Protein AF-A0AAN7AJH7-F1 (afdb_monomer)

InterPro domains:
  IPR007889 DNA binding HTH domain, Psq-type [PF05225] (64-86)

Foldseek 3Di:
DPPDDPLPLWDWDWDDDPFWIWIDTLAKIWIAGPPVPPDPPRIDIDGDDQDDDPSSCPVVQQVVLVVQLVVCVVVVNDDNQRSCCPRNVDGPVVVVLVVVVVVQVVCCVVVVHDRDSVVSVVVVV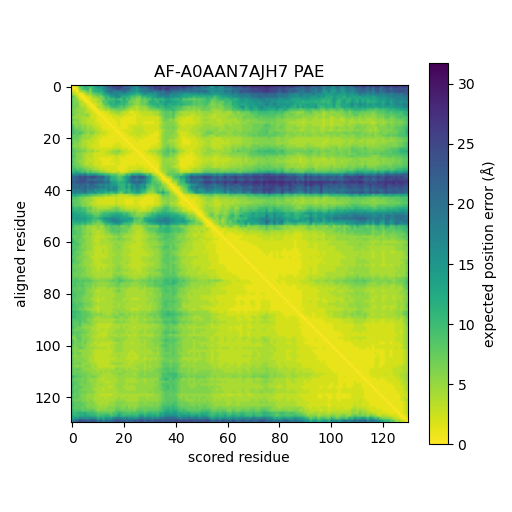VVVVD

Solvent-accessible surface area (backbone atoms only — not comparable to full-atom values): 7650 Å² total; per-residue (Å²): 135,70,92,87,50,96,63,54,96,45,59,63,55,73,50,78,60,97,59,38,37,39,39,38,53,77,60,43,38,39,42,35,48,69,63,77,88,78,47,96,71,38,63,47,79,44,68,70,83,81,44,73,70,54,84,66,17,50,55,56,53,51,52,52,23,45,51,53,20,51,49,36,36,76,73,68,76,35,54,68,69,56,19,33,42,69,46,62,64,49,47,73,66,55,57,50,49,64,57,50,49,56,54,53,51,46,50,23,63,76,70,69,47,91,68,59,64,70,64,54,49,52,54,50,53,57,65,73,76,109

Mean predicted aligned error: 6.59 Å

Secondary structure (DSSP, 8-state):
--SSSTTTT---EEEE-SSEEEEE-SS-EEEEES-TTT-TT-EEEE------SGGGGHHHHHHHHHHHHHHHHHTTSS-HHHHIIIIISS-HHHHHHHHHHHHHHHHHHHHTSPPPHHHHHHHHHHHH--

pLDDT: mean 88.83, std 11.87, range [46.41, 98.62]

Organism: NCBI:txid1536484

Structure (mmCIF, N/CA/C/O backbone):
data_AF-A0AAN7AJH7-F1
#
_entry.id   AF-A0AAN7AJH7-F1
#
loop_
_atom_site.group_PDB
_atom_site.id
_atom_site.type_symbol
_atom_site.label_atom_id
_atom_site.label_alt_id
_atom_site.label_comp_id
_atom_site.label_asym_id
_atom_site.label_entity_id
_atom_site.label_seq_id
_atom_site.pdbx_PDB_ins_code
_atom_site.Cartn_x
_atom_site.Cartn_y
_atom_site.Cartn_z
_atom_site.occupancy
_atom_site.B_iso_or_equiv
_atom_site.auth_seq_id
_atom_site.auth_comp_id
_atom_site.auth_asym_id
_atom_site.auth_atom_id
_atom_site.pdbx_PDB_model_num
ATOM 1 N N . MET A 1 1 ? 6.730 -12.287 5.347 1.00 46.41 1 MET A N 1
ATOM 2 C CA . MET A 1 1 ? 8.114 -12.787 5.171 1.00 46.41 1 MET A CA 1
ATOM 3 C C . MET A 1 1 ? 8.049 -14.149 4.499 1.00 46.41 1 MET A C 1
ATOM 5 O O . MET A 1 1 ? 7.240 -14.958 4.926 1.00 46.41 1 MET A O 1
ATOM 9 N N . ALA A 1 2 ? 8.858 -14.404 3.470 1.00 50.41 2 ALA A N 1
ATOM 10 C CA . ALA A 1 2 ? 9.072 -15.759 2.958 1.00 50.41 2 ALA A CA 1
ATOM 11 C C . ALA A 1 2 ? 10.377 -16.281 3.573 1.00 50.41 2 ALA A C 1
ATOM 13 O O . ALA A 1 2 ? 11.441 -15.725 3.306 1.00 50.41 2 ALA A O 1
ATOM 14 N N . ALA A 1 3 ? 10.280 -17.286 4.445 1.00 55.31 3 ALA A N 1
ATOM 15 C CA . ALA A 1 3 ? 11.385 -17.715 5.305 1.00 55.31 3 ALA A CA 1
ATOM 16 C C . ALA A 1 3 ? 12.508 -18.473 4.566 1.00 55.31 3 ALA A C 1
ATOM 18 O O . ALA A 1 3 ? 13.622 -18.535 5.067 1.00 55.31 3 ALA A O 1
ATOM 19 N N . PHE A 1 4 ? 12.252 -19.000 3.361 1.00 71.75 4 PHE A N 1
ATOM 20 C CA . PHE A 1 4 ? 13.191 -19.879 2.649 1.00 71.75 4 PHE A CA 1
ATOM 21 C C . PHE A 1 4 ? 13.460 -19.404 1.216 1.00 71.75 4 PHE A C 1
ATOM 23 O O . PHE A 1 4 ? 13.141 -20.085 0.246 1.00 71.75 4 PHE A O 1
ATOM 30 N N . THR A 1 5 ? 14.013 -18.199 1.060 1.00 75.12 5 THR A N 1
ATOM 31 C CA . THR A 1 5 ? 14.480 -17.707 -0.251 1.00 75.12 5 THR A CA 1
ATOM 32 C C . THR A 1 5 ? 15.847 -17.042 -0.118 1.00 75.12 5 THR A C 1
ATOM 34 O O . THR A 1 5 ? 16.158 -16.496 0.935 1.00 75.12 5 THR A O 1
ATOM 37 N N . GLU A 1 6 ? 16.667 -17.040 -1.167 1.00 75.00 6 GLU A N 1
ATOM 38 C CA . GLU A 1 6 ? 17.940 -16.290 -1.173 1.00 75.00 6 GLU A CA 1
ATOM 39 C C . GLU A 1 6 ? 17.725 -14.774 -1.036 1.00 75.00 6 GLU A C 1
ATOM 41 O O . GLU A 1 6 ? 18.562 -14.046 -0.515 1.00 75.00 6 GLU A O 1
ATOM 46 N N . ALA A 1 7 ? 16.555 -14.291 -1.453 1.00 73.38 7 ALA A N 1
ATOM 47 C CA . ALA A 1 7 ? 16.132 -12.903 -1.314 1.00 73.38 7 ALA A CA 1
ATOM 48 C C . ALA A 1 7 ? 15.496 -12.607 0.059 1.00 73.38 7 ALA A C 1
ATOM 50 O O . ALA A 1 7 ? 14.607 -11.758 0.167 1.00 73.38 7 ALA A O 1
ATOM 51 N N . GLN A 1 8 ? 15.923 -13.310 1.110 1.00 71.62 8 GLN A N 1
ATOM 52 C CA . GLN A 1 8 ? 15.522 -13.018 2.483 1.00 71.62 8 GLN A CA 1
ATOM 53 C C . GLN A 1 8 ? 15.760 -11.538 2.810 1.00 71.62 8 GLN A C 1
ATOM 55 O O . GLN A 1 8 ? 16.768 -10.951 2.423 1.00 71.62 8 GLN A O 1
ATOM 60 N N . PHE A 1 9 ? 14.788 -10.927 3.489 1.00 72.50 9 PHE A N 1
ATOM 61 C CA . PHE A 1 9 ? 14.791 -9.506 3.864 1.00 72.50 9 PHE A CA 1
ATOM 62 C C . PHE A 1 9 ? 14.812 -8.499 2.698 1.00 72.50 9 PHE A C 1
ATOM 64 O O . PHE A 1 9 ? 14.878 -7.295 2.941 1.00 72.50 9 PHE A O 1
ATOM 71 N N . LYS A 1 10 ? 14.664 -8.948 1.442 1.00 79.06 10 LYS A N 1
ATOM 72 C CA . LYS A 1 10 ? 14.434 -8.062 0.294 1.00 79.06 10 LYS A CA 1
ATOM 73 C C . LYS A 1 10 ? 12.937 -7.936 0.026 1.00 79.06 10 LYS A C 1
ATOM 75 O O . LYS A 1 10 ? 12.284 -8.881 -0.422 1.00 79.06 10 LYS A O 1
ATOM 80 N N . ARG A 1 11 ? 12.380 -6.748 0.270 1.00 84.38 11 ARG A N 1
ATOM 81 C CA . ARG A 1 11 ? 11.070 -6.370 -0.276 1.00 84.38 11 ARG A CA 1
ATOM 82 C C . ARG A 1 11 ? 11.207 -6.265 -1.787 1.00 84.38 11 ARG A C 1
ATOM 84 O O . ARG A 1 11 ? 12.015 -5.488 -2.289 1.00 84.38 11 ARG A O 1
ATOM 91 N N . ARG A 1 12 ? 10.417 -7.059 -2.492 1.00 89.94 12 ARG A N 1
ATOM 92 C CA . ARG A 1 12 ? 10.420 -7.116 -3.946 1.00 89.94 12 ARG A CA 1
ATOM 93 C C . ARG A 1 12 ? 9.013 -7.296 -4.464 1.00 89.94 12 ARG A C 1
ATOM 95 O O . ARG A 1 12 ? 8.172 -7.867 -3.770 1.00 89.94 12 ARG A O 1
ATOM 102 N N . GLY A 1 13 ? 8.780 -6.842 -5.679 1.00 92.44 13 GLY A N 1
ATOM 103 C CA . GLY A 1 13 ? 7.480 -6.969 -6.303 1.00 92.44 13 GLY A CA 1
ATOM 104 C C . GLY A 1 13 ? 7.502 -6.528 -7.749 1.00 92.44 13 GLY A C 1
ATOM 105 O O . GLY A 1 13 ? 8.495 -5.999 -8.254 1.00 92.44 13 GLY A O 1
ATOM 106 N N . LYS A 1 14 ? 6.377 -6.791 -8.402 1.00 95.44 14 LYS A N 1
ATOM 107 C CA . LYS A 1 14 ? 6.140 -6.452 -9.791 1.00 95.44 14 LYS A CA 1
ATOM 108 C C . LYS A 1 14 ? 4.718 -5.950 -9.945 1.00 95.44 14 LYS A C 1
ATOM 110 O O . LYS A 1 14 ? 3.785 -6.601 -9.483 1.00 95.44 14 LYS A O 1
ATOM 115 N N . ILE A 1 15 ? 4.568 -4.817 -10.609 1.00 95.94 15 ILE A N 1
ATOM 116 C CA . ILE A 1 15 ? 3.283 -4.231 -10.965 1.00 95.94 15 ILE A CA 1
ATOM 117 C C . ILE A 1 15 ? 3.243 -4.184 -12.487 1.00 95.94 15 ILE A C 1
ATOM 119 O O . ILE A 1 15 ? 3.988 -3.430 -13.110 1.00 95.94 15 ILE A O 1
ATOM 123 N N . SER A 1 16 ? 2.402 -5.021 -13.087 1.00 94.19 16 SER A N 1
ATOM 124 C CA . SER A 1 16 ? 2.222 -5.078 -14.537 1.00 94.19 16 SER A CA 1
ATOM 125 C C . SER A 1 16 ? 0.964 -4.295 -14.912 1.00 94.19 16 SER A C 1
ATOM 127 O O . SER A 1 16 ? -0.147 -4.700 -14.579 1.00 94.19 16 SER A O 1
ATOM 129 N N . GLY A 1 17 ? 1.143 -3.154 -15.574 1.00 92.00 17 GLY A N 1
ATOM 130 C CA . GLY A 1 17 ? 0.063 -2.375 -16.174 1.00 92.00 17 GLY A CA 1
ATOM 131 C C . GLY A 1 17 ? -0.125 -2.712 -17.653 1.00 92.00 17 GLY A C 1
ATOM 132 O O . GLY A 1 17 ? 0.491 -3.629 -18.183 1.00 92.00 17 GLY A O 1
ATOM 133 N N . THR A 1 18 ? -0.953 -1.938 -18.355 1.00 92.00 18 THR A N 1
ATOM 134 C CA . THR A 1 18 ? -1.172 -2.099 -19.808 1.00 92.00 18 THR A CA 1
ATOM 135 C C . THR A 1 18 ? -0.110 -1.409 -20.666 1.00 92.00 18 THR A C 1
ATOM 137 O O . THR A 1 18 ? 0.018 -1.710 -21.849 1.00 92.00 18 THR A O 1
ATOM 140 N N . ARG A 1 19 ? 0.644 -0.466 -20.087 1.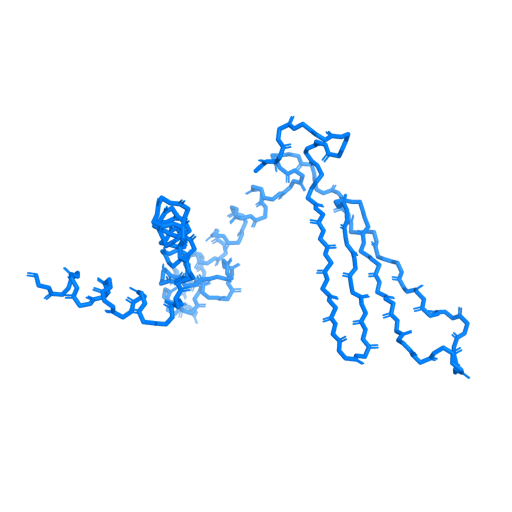00 89.19 19 ARG A N 1
ATOM 141 C CA . ARG A 1 19 ? 1.666 0.341 -20.782 1.00 89.19 19 ARG A CA 1
ATOM 142 C C . ARG A 1 19 ? 3.067 0.184 -20.207 1.00 89.19 19 ARG A C 1
ATOM 144 O O . ARG A 1 19 ? 4.040 0.437 -20.913 1.00 89.19 19 ARG A O 1
ATOM 151 N N . VAL A 1 20 ? 3.150 -0.192 -18.935 1.00 90.75 20 VAL A N 1
ATOM 152 C CA . VAL A 1 20 ? 4.408 -0.290 -18.201 1.00 90.75 20 VAL A CA 1
ATOM 153 C C . VAL A 1 20 ? 4.425 -1.514 -17.302 1.00 90.75 20 VAL A C 1
ATOM 155 O O . VAL A 1 20 ? 3.382 -1.977 -16.838 1.00 90.75 20 VAL A O 1
ATOM 158 N N . GLU A 1 21 ? 5.627 -1.976 -16.994 1.00 93.62 21 GLU A N 1
ATOM 159 C CA . GLU A 1 21 ? 5.905 -2.872 -15.884 1.00 93.62 21 GLU A CA 1
ATOM 160 C C . GLU A 1 21 ? 6.851 -2.184 -14.900 1.00 93.62 21 GLU A C 1
ATOM 162 O O . GLU A 1 21 ? 7.882 -1.641 -15.294 1.00 93.62 21 GLU A O 1
ATOM 167 N N . ILE A 1 22 ? 6.507 -2.211 -13.615 1.00 95.56 22 ILE A N 1
ATOM 168 C CA . ILE A 1 22 ? 7.350 -1.698 -12.536 1.00 95.56 22 ILE A CA 1
ATOM 169 C C . ILE A 1 22 ? 7.854 -2.887 -11.730 1.00 95.56 22 ILE A C 1
ATOM 171 O O . ILE A 1 22 ? 7.054 -3.690 -11.255 1.00 95.56 22 ILE A O 1
ATOM 175 N N . GLN A 1 23 ? 9.165 -2.990 -11.549 1.00 95.56 23 GLN A N 1
ATOM 176 C CA . GLN A 1 23 ? 9.805 -3.980 -10.684 1.00 95.56 23 GLN A CA 1
ATOM 177 C C . GLN A 1 23 ? 10.617 -3.268 -9.604 1.00 95.56 23 GLN A C 1
ATOM 179 O O . GLN A 1 23 ? 11.200 -2.219 -9.861 1.00 95.56 23 GLN A O 1
ATOM 184 N N . TYR A 1 24 ? 10.675 -3.830 -8.401 1.00 93.50 24 TYR A N 1
ATOM 185 C CA . TYR A 1 24 ? 11.519 -3.310 -7.323 1.00 93.50 24 TYR A CA 1
ATOM 186 C C . TYR A 1 24 ? 12.105 -4.444 -6.485 1.00 93.50 24 TYR A C 1
ATOM 188 O O . TYR A 1 24 ? 11.497 -5.514 -6.388 1.00 93.50 24 TYR A O 1
ATOM 196 N N . ASP A 1 25 ? 13.264 -4.210 -5.861 1.00 90.38 25 ASP A N 1
ATOM 197 C CA . ASP A 1 25 ? 13.995 -5.241 -5.106 1.00 90.38 25 ASP A CA 1
ATOM 198 C C . ASP A 1 25 ? 14.681 -4.760 -3.807 1.00 90.38 25 ASP A C 1
ATOM 200 O O . ASP A 1 25 ? 15.573 -5.426 -3.282 1.00 90.38 25 ASP A O 1
ATOM 204 N N . SER A 1 26 ? 14.224 -3.632 -3.250 1.00 86.00 26 SER A N 1
ATOM 205 C CA . SER A 1 26 ? 14.811 -2.904 -2.102 1.00 86.00 26 SER A CA 1
ATOM 206 C C . SER A 1 26 ? 16.095 -2.127 -2.390 1.00 86.00 26 SER A C 1
ATOM 208 O O . SER A 1 26 ? 16.513 -1.347 -1.534 1.00 86.00 26 SER A O 1
ATOM 210 N N . SER A 1 27 ? 16.718 -2.303 -3.554 1.00 87.31 27 SER A N 1
ATOM 211 C CA . SER A 1 27 ? 17.844 -1.473 -4.003 1.00 87.31 27 SER A CA 1
ATOM 212 C C . SER A 1 27 ? 17.424 -0.485 -5.073 1.00 87.31 27 SER A C 1
ATOM 214 O O . SER A 1 27 ? 17.759 0.692 -4.980 1.00 87.31 27 SER A O 1
ATOM 216 N N . GLU A 1 28 ? 16.694 -0.967 -6.069 1.00 93.00 28 GLU A N 1
ATOM 217 C CA . GLU A 1 28 ? 16.299 -0.173 -7.221 1.00 93.00 28 GLU A CA 1
ATOM 218 C C . GLU A 1 28 ? 14.826 -0.378 -7.564 1.00 93.00 28 GLU A C 1
ATOM 220 O O . GLU A 1 28 ? 14.181 -1.351 -7.157 1.00 93.00 28 GLU A O 1
ATOM 225 N N . ILE A 1 29 ? 14.295 0.581 -8.314 1.00 95.19 29 ILE A N 1
ATOM 226 C CA . ILE A 1 29 ? 12.991 0.520 -8.961 1.00 95.19 29 ILE A CA 1
ATOM 227 C C . ILE A 1 29 ? 13.249 0.612 -10.463 1.00 95.19 29 ILE A C 1
ATOM 229 O O . ILE A 1 29 ? 13.830 1.585 -10.943 1.00 95.19 29 ILE A O 1
ATOM 233 N N . ARG A 1 30 ? 12.811 -0.398 -11.210 1.00 94.56 30 ARG A N 1
ATOM 234 C CA . ARG A 1 30 ? 12.883 -0.457 -12.670 1.00 94.56 30 ARG A CA 1
ATOM 235 C C . ARG A 1 30 ? 11.509 -0.198 -13.257 1.00 94.56 30 ARG A C 1
ATOM 237 O O . ARG A 1 30 ? 10.557 -0.889 -12.905 1.00 94.56 30 ARG A O 1
ATOM 244 N N . VAL A 1 31 ? 11.420 0.753 -14.176 1.00 93.56 31 VAL A N 1
ATOM 245 C CA . VAL A 1 31 ? 10.201 1.052 -14.930 1.00 93.56 31 VAL A CA 1
ATOM 246 C C . VAL A 1 31 ? 10.456 0.729 -16.389 1.00 93.56 31 VAL A C 1
ATOM 248 O O . VAL A 1 31 ? 11.280 1.376 -17.032 1.00 93.56 31 VAL A O 1
ATOM 251 N N . TYR A 1 32 ? 9.759 -0.282 -16.891 1.00 89.62 32 TYR A N 1
ATOM 252 C CA . TYR A 1 32 ? 9.833 -0.726 -18.270 1.00 89.62 32 TYR A CA 1
ATOM 253 C C . TYR A 1 32 ? 8.600 -0.267 -19.046 1.00 89.62 32 TYR A C 1
ATOM 255 O O . TYR A 1 32 ? 7.486 -0.625 -18.668 1.00 89.62 32 TYR A O 1
ATOM 263 N N . THR A 1 33 ? 8.782 0.486 -20.131 1.00 88.00 33 THR A N 1
ATOM 264 C CA . THR A 1 33 ? 7.679 0.912 -21.010 1.00 88.00 33 THR A CA 1
ATOM 265 C C . THR A 1 33 ? 7.579 -0.024 -22.212 1.00 88.00 33 THR A C 1
ATOM 267 O O . THR A 1 33 ? 8.577 -0.376 -22.838 1.00 88.00 33 THR A O 1
ATOM 270 N N . PHE A 1 34 ? 6.366 -0.475 -22.534 1.00 82.12 34 PHE A N 1
ATOM 271 C CA . PHE A 1 34 ? 6.150 -1.489 -23.571 1.00 82.12 34 PHE A CA 1
ATOM 272 C C . PHE A 1 34 ? 6.224 -0.960 -25.013 1.00 82.12 34 PHE A C 1
ATOM 274 O O . PHE A 1 34 ? 6.100 -1.749 -25.951 1.00 82.12 34 PHE A O 1
ATOM 281 N N . ASP A 1 35 ? 6.458 0.335 -25.232 1.00 72.44 35 ASP A N 1
ATOM 282 C CA . ASP A 1 35 ? 6.591 0.944 -26.559 1.00 72.44 35 ASP A CA 1
ATOM 283 C C . ASP A 1 35 ? 7.990 0.723 -27.164 1.00 72.44 35 ASP A C 1
ATOM 285 O O . ASP A 1 35 ? 8.688 1.645 -27.579 1.00 72.44 35 ASP A O 1
ATOM 289 N N . LYS A 1 36 ? 8.370 -0.556 -27.298 1.00 58.16 36 LYS A N 1
ATOM 290 C CA . LYS A 1 36 ? 9.696 -1.029 -27.744 1.00 58.16 36 LYS A CA 1
ATOM 291 C C . LYS A 1 36 ? 10.177 -0.507 -29.110 1.00 58.16 36 LYS A C 1
ATOM 293 O O . LYS A 1 36 ? 11.310 -0.780 -29.485 1.00 58.16 36 LYS A O 1
ATOM 298 N N . PHE A 1 37 ? 9.329 0.183 -29.873 1.00 57.69 37 PHE A N 1
ATOM 299 C CA . PHE A 1 37 ? 9.638 0.686 -31.216 1.00 57.69 37 PHE A CA 1
ATOM 300 C C . PHE A 1 37 ? 9.976 2.183 -31.264 1.00 57.69 37 PHE A C 1
ATOM 302 O O . PHE A 1 37 ? 10.266 2.685 -32.348 1.00 57.69 37 PHE A O 1
ATOM 309 N N . ARG A 1 38 ? 9.922 2.912 -30.138 1.00 60.06 38 ARG A N 1
ATOM 310 C CA . ARG A 1 38 ? 10.162 4.367 -30.120 1.00 60.06 38 ARG A CA 1
ATOM 311 C C . ARG A 1 38 ? 11.345 4.840 -29.280 1.00 60.06 38 ARG A C 1
ATOM 313 O O . ARG A 1 38 ? 11.809 5.940 -29.561 1.00 60.06 38 ARG A O 1
ATOM 320 N N . ASP A 1 39 ? 11.849 4.057 -28.324 1.00 66.75 39 ASP A N 1
ATOM 321 C CA . ASP A 1 39 ? 12.853 4.566 -27.380 1.00 66.75 39 ASP A CA 1
ATOM 322 C C . ASP A 1 39 ? 13.898 3.504 -26.948 1.00 66.75 39 ASP A C 1
ATOM 324 O O . ASP A 1 39 ? 13.518 2.455 -26.414 1.00 66.75 39 ASP A O 1
ATOM 328 N N . PRO A 1 40 ? 15.208 3.746 -27.165 1.00 57.28 40 PRO A N 1
ATOM 329 C CA . PRO A 1 40 ? 16.294 2.925 -26.627 1.00 57.28 40 PRO A CA 1
ATOM 330 C C . PRO A 1 40 ? 16.411 2.934 -25.088 1.00 57.28 40 PRO A C 1
ATOM 332 O O . PRO A 1 40 ? 16.962 1.982 -24.536 1.00 57.28 40 PRO A O 1
ATOM 335 N N . ASP A 1 41 ? 15.847 3.921 -24.383 1.00 62.94 41 ASP A N 1
ATOM 336 C CA . ASP A 1 41 ? 15.848 4.021 -22.911 1.00 62.94 41 ASP A CA 1
ATOM 337 C C . ASP A 1 41 ? 14.642 3.308 -22.266 1.00 62.94 41 ASP A C 1
ATOM 339 O O . ASP A 1 41 ? 14.126 3.709 -21.218 1.00 62.94 41 ASP A O 1
ATOM 343 N N . ALA A 1 42 ? 14.179 2.216 -22.886 1.00 72.38 42 ALA A N 1
ATOM 344 C CA . ALA A 1 42 ? 12.946 1.507 -22.534 1.00 72.38 42 ALA A CA 1
ATOM 345 C C . ALA A 1 42 ? 12.852 1.067 -21.059 1.00 72.38 42 ALA A C 1
ATOM 347 O O . ALA A 1 42 ? 11.755 0.776 -20.580 1.00 72.38 42 ALA A O 1
ATOM 348 N N . VAL A 1 43 ? 13.977 1.021 -20.334 1.00 84.75 43 VAL A N 1
ATOM 349 C CA . VAL A 1 43 ? 14.035 0.784 -18.888 1.00 84.75 43 VAL A CA 1
ATOM 350 C C . VAL A 1 43 ? 14.645 1.994 -18.182 1.00 84.75 43 VAL A C 1
ATOM 352 O O . VAL A 1 43 ? 15.841 2.250 -18.296 1.00 84.75 43 VAL A O 1
ATOM 355 N N . LYS A 1 44 ? 13.848 2.671 -17.354 1.00 91.06 44 LYS A N 1
ATOM 356 C CA . LYS A 1 44 ? 14.339 3.679 -16.404 1.00 91.06 44 LYS A CA 1
ATOM 357 C C . LYS A 1 44 ? 14.631 3.022 -15.061 1.00 91.06 44 LYS A C 1
ATOM 359 O O . LYS A 1 44 ? 13.793 2.282 -14.544 1.00 91.06 44 LYS A O 1
ATOM 364 N N . VAL A 1 45 ? 15.804 3.301 -14.496 1.00 93.62 45 VAL A N 1
ATOM 365 C CA . VAL A 1 45 ? 16.238 2.770 -13.196 1.00 93.62 45 VAL A CA 1
ATOM 366 C C . VAL A 1 45 ? 16.334 3.909 -12.189 1.00 93.62 45 VAL A C 1
ATOM 368 O O . VAL A 1 45 ? 16.992 4.916 -12.441 1.00 93.62 45 VAL A O 1
ATOM 371 N N . PHE A 1 46 ? 15.681 3.739 -11.044 1.00 94.19 46 PHE A N 1
ATOM 372 C CA . PHE A 1 46 ? 15.737 4.657 -9.915 1.00 94.19 46 PHE A CA 1
ATOM 373 C C . PHE A 1 46 ? 16.395 3.956 -8.733 1.00 94.19 46 PHE A C 1
ATOM 375 O O . PHE A 1 46 ? 15.997 2.848 -8.377 1.00 94.19 46 PHE A O 1
ATOM 382 N N . THR A 1 47 ? 17.339 4.632 -8.083 1.00 92.88 47 THR A N 1
ATOM 383 C CA . THR A 1 47 ? 18.027 4.130 -6.885 1.00 92.88 47 THR A CA 1
ATOM 384 C C . THR A 1 47 ? 17.757 5.097 -5.737 1.00 92.88 47 THR A C 1
ATOM 386 O O . THR A 1 47 ? 18.515 6.054 -5.556 1.00 92.88 47 THR A O 1
ATOM 389 N N . PRO A 1 48 ? 16.647 4.921 -4.994 1.00 85.06 48 PRO A N 1
ATOM 390 C CA . PRO A 1 48 ? 16.329 5.792 -3.873 1.00 85.06 48 PRO A CA 1
ATOM 391 C C . PRO A 1 48 ? 17.469 5.794 -2.845 1.00 85.06 48 PRO A C 1
ATOM 393 O O . PRO A 1 48 ? 18.090 4.747 -2.619 1.00 85.06 48 PRO A O 1
ATOM 396 N N . PRO A 1 49 ? 17.743 6.932 -2.186 1.00 82.94 49 PRO A N 1
ATOM 397 C CA . PRO A 1 49 ? 18.698 6.973 -1.090 1.00 82.94 49 PRO A CA 1
ATOM 398 C C . PRO A 1 49 ? 18.321 5.947 -0.021 1.00 82.94 49 PRO A C 1
ATOM 400 O O . PRO A 1 49 ? 17.168 5.869 0.406 1.00 82.94 49 PRO A O 1
ATOM 403 N N . LYS A 1 50 ? 19.300 5.164 0.432 1.00 75.12 50 LYS A N 1
ATOM 404 C CA . LYS A 1 50 ? 19.091 4.257 1.559 1.00 75.12 50 LYS A CA 1
ATOM 405 C C . LYS A 1 50 ? 19.100 5.072 2.842 1.00 75.12 50 LYS A C 1
ATOM 407 O O . LYS A 1 50 ? 20.158 5.505 3.292 1.00 75.12 50 LYS A O 1
ATOM 412 N N . ALA A 1 51 ? 17.928 5.261 3.431 1.00 73.38 51 ALA A N 1
ATOM 413 C CA . ALA A 1 51 ? 17.840 5.732 4.800 1.00 73.38 51 ALA A CA 1
ATOM 414 C C . ALA A 1 51 ? 18.370 4.632 5.741 1.00 73.38 51 ALA A C 1
ATOM 416 O O . ALA A 1 51 ? 18.040 3.451 5.599 1.00 73.38 51 ALA A O 1
ATOM 417 N N . GLY A 1 52 ? 19.251 5.012 6.667 1.00 73.69 52 GLY A N 1
ATOM 418 C CA . GLY A 1 52 ? 19.713 4.117 7.728 1.00 73.69 52 GLY A CA 1
ATOM 419 C C . GLY A 1 52 ? 18.599 3.807 8.736 1.00 73.69 52 GLY A C 1
ATOM 420 O O . GLY A 1 52 ? 17.562 4.466 8.754 1.00 73.69 52 GLY A O 1
ATOM 421 N N . GLY A 1 53 ? 18.823 2.813 9.599 1.00 76.88 53 GLY A N 1
ATOM 422 C CA . GLY A 1 53 ? 17.899 2.454 10.683 1.00 76.88 53 GLY A CA 1
ATOM 423 C C . GLY A 1 53 ? 17.001 1.246 10.387 1.00 76.88 53 GLY A C 1
ATOM 424 O O . GLY A 1 53 ? 17.286 0.429 9.508 1.00 76.88 53 GLY A O 1
ATOM 425 N N . GLY A 1 54 ? 15.929 1.108 11.170 1.00 76.56 54 GLY A N 1
ATOM 426 C CA . GLY A 1 54 ? 15.024 -0.044 11.139 1.00 76.56 54 GLY A CA 1
ATOM 427 C C . GLY A 1 54 ? 14.305 -0.220 9.796 1.00 76.56 54 GLY A C 1
ATOM 428 O O . GLY A 1 54 ? 13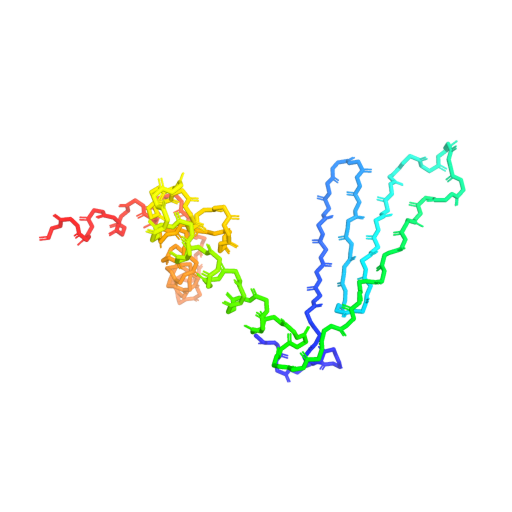.870 0.746 9.165 1.00 76.56 54 GLY A O 1
ATOM 429 N N . HIS A 1 55 ? 14.237 -1.469 9.324 1.00 80.62 55 HIS A N 1
ATOM 430 C CA . HIS A 1 55 ? 13.576 -1.865 8.073 1.00 80.62 55 HIS A CA 1
ATOM 431 C C . HIS A 1 55 ? 13.983 -1.037 6.836 1.00 80.62 55 HIS A C 1
ATOM 433 O O . HIS A 1 55 ? 13.138 -0.729 5.992 1.00 80.62 55 HIS A O 1
ATOM 439 N N . GLY A 1 56 ? 15.264 -0.666 6.708 1.00 80.12 56 GLY A N 1
ATOM 440 C CA . GLY A 1 56 ? 15.774 0.116 5.571 1.00 80.12 56 GLY A CA 1
ATOM 441 C C . GLY A 1 56 ? 15.276 1.565 5.548 1.00 80.12 56 GLY A C 1
ATOM 442 O O . GLY A 1 56 ? 15.052 2.111 4.470 1.00 80.12 56 GLY A O 1
ATOM 443 N N . GLY A 1 57 ? 15.029 2.137 6.731 1.00 86.31 57 GLY A N 1
ATOM 444 C CA . GLY A 1 57 ? 14.535 3.502 6.921 1.00 86.31 57 GLY A CA 1
ATOM 445 C C . GLY A 1 57 ? 13.012 3.637 6.965 1.00 86.31 57 GLY A C 1
ATOM 446 O O . GLY A 1 57 ? 12.507 4.737 7.175 1.00 86.31 57 GLY A O 1
ATOM 447 N N . GLY A 1 58 ? 12.274 2.532 6.807 1.00 86.75 58 GLY A N 1
ATOM 448 C CA . GLY A 1 58 ? 10.809 2.538 6.857 1.00 86.75 58 GLY A CA 1
ATOM 449 C C . GLY A 1 58 ? 10.263 3.016 8.204 1.00 86.75 58 GLY A C 1
ATOM 450 O O . GLY A 1 58 ? 9.345 3.830 8.229 1.00 86.75 58 GLY A O 1
ATOM 451 N N . ASP A 1 59 ? 10.869 2.576 9.310 1.00 90.12 59 ASP A N 1
ATOM 452 C CA . ASP A 1 59 ? 10.415 2.946 10.658 1.00 90.12 59 ASP A CA 1
ATOM 453 C C . ASP A 1 59 ? 10.606 4.447 10.914 1.00 90.12 59 ASP A C 1
ATOM 455 O O . ASP A 1 59 ? 9.719 5.116 11.440 1.00 90.12 59 ASP A O 1
ATOM 459 N N . GLY A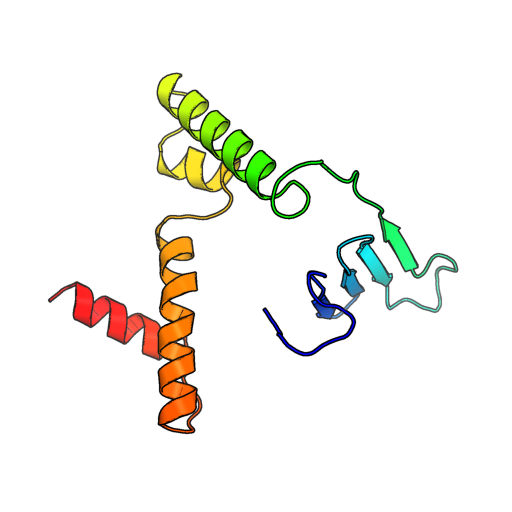 1 60 ? 11.748 4.992 10.477 1.00 91.38 60 GLY A N 1
ATOM 460 C CA . GLY A 1 60 ? 12.036 6.422 10.567 1.00 91.38 60 GLY A CA 1
ATOM 461 C C . GLY A 1 60 ? 11.055 7.257 9.747 1.00 91.38 60 GLY A C 1
ATOM 462 O O . GLY A 1 60 ? 10.492 8.215 10.268 1.00 91.38 60 GLY A O 1
ATOM 463 N N . GLY A 1 61 ? 10.785 6.850 8.502 1.00 90.94 61 GLY A N 1
ATOM 464 C CA . GLY A 1 61 ? 9.818 7.533 7.640 1.00 90.94 61 GLY A CA 1
ATOM 465 C C . GLY A 1 61 ? 8.392 7.511 8.199 1.00 90.94 61 GLY A C 1
ATOM 466 O O . GLY A 1 61 ? 7.698 8.523 8.140 1.00 90.94 61 GLY A O 1
ATOM 467 N N . LEU A 1 62 ? 7.961 6.392 8.796 1.00 92.25 62 LEU A N 1
ATOM 468 C CA . LEU A 1 62 ? 6.659 6.310 9.466 1.00 92.25 62 LEU A CA 1
ATOM 469 C C . LEU A 1 62 ? 6.577 7.254 10.666 1.00 92.25 62 LEU A C 1
ATOM 471 O O . LEU A 1 62 ? 5.591 7.977 10.798 1.00 92.25 62 LEU A O 1
ATOM 475 N N . MET A 1 63 ? 7.608 7.287 11.513 1.00 94.75 63 MET A N 1
ATOM 476 C CA . MET A 1 63 ? 7.629 8.179 12.675 1.00 94.75 63 MET A CA 1
ATOM 477 C C . MET A 1 63 ? 7.677 9.655 12.282 1.00 94.75 63 MET A C 1
ATOM 479 O O . MET A 1 63 ? 6.976 10.470 12.883 1.00 94.75 63 MET A O 1
ATOM 483 N N . GLU A 1 64 ? 8.458 10.007 11.262 1.00 95.00 64 GLU A N 1
ATOM 484 C CA . GLU A 1 64 ? 8.505 11.366 10.720 1.00 95.00 64 GLU A CA 1
ATOM 485 C C . GLU A 1 64 ? 7.127 11.802 10.208 1.00 95.00 64 GLU A C 1
ATOM 487 O O . GLU A 1 64 ? 6.621 12.860 10.583 1.00 95.00 64 GLU A O 1
ATOM 492 N N . ASN A 1 65 ? 6.483 10.961 9.401 1.00 96.62 65 ASN A N 1
ATOM 493 C CA . ASN A 1 65 ? 5.160 11.232 8.855 1.00 96.62 65 ASN A CA 1
ATOM 494 C C . ASN A 1 65 ? 4.075 11.315 9.934 1.00 96.62 65 ASN A C 1
ATOM 496 O O . ASN A 1 65 ? 3.229 12.205 9.880 1.00 96.62 65 ASN A O 1
ATOM 500 N N . PHE A 1 66 ? 4.116 10.439 10.938 1.00 96.88 66 PHE A N 1
ATOM 501 C CA . PHE A 1 66 ? 3.223 10.524 12.091 1.00 96.88 66 PHE A CA 1
ATOM 502 C C . PHE A 1 66 ? 3.405 11.849 12.844 1.00 96.88 66 PHE A C 1
ATOM 504 O O . PHE A 1 66 ? 2.427 12.524 13.153 1.00 96.88 66 PHE A O 1
ATOM 511 N N . SER A 1 67 ? 4.653 12.264 13.075 1.00 98.06 67 SER A N 1
ATOM 512 C CA . SER A 1 67 ? 4.962 13.516 13.778 1.00 98.06 67 SER A CA 1
ATOM 513 C C . SER A 1 67 ? 4.441 14.738 13.015 1.00 98.06 67 SER A C 1
ATOM 515 O O . SER A 1 67 ? 3.812 15.608 13.610 1.00 98.06 67 SER A O 1
ATOM 517 N N . ARG A 1 68 ? 4.609 14.759 11.685 1.00 98.25 68 ARG A N 1
ATOM 518 C CA . ARG A 1 68 ? 4.039 15.794 10.803 1.00 98.25 68 ARG A CA 1
ATOM 519 C C . ARG A 1 68 ? 2.511 15.821 10.842 1.00 98.25 68 ARG A C 1
ATOM 521 O O . ARG A 1 68 ? 1.921 16.896 10.812 1.00 98.25 68 ARG A O 1
ATOM 528 N N . ALA A 1 69 ? 1.865 14.655 10.915 1.00 98.00 69 ALA A N 1
ATOM 529 C CA . ALA A 1 69 ? 0.413 14.579 11.048 1.00 98.00 69 ALA A CA 1
ATOM 530 C C . ALA A 1 69 ? -0.058 15.230 12.359 1.00 98.00 69 ALA A C 1
ATOM 532 O O . ALA A 1 69 ? -0.987 16.032 12.346 1.00 98.00 69 ALA A O 1
ATOM 533 N N . VAL A 1 70 ? 0.608 14.914 13.475 1.00 98.19 70 VAL A N 1
ATOM 534 C CA . VAL A 1 70 ? 0.305 15.490 14.794 1.00 98.19 70 VAL A CA 1
ATOM 535 C C . VAL A 1 70 ? 0.509 17.004 14.793 1.00 98.19 70 VAL A C 1
ATOM 537 O O . VAL A 1 70 ? -0.375 17.730 15.240 1.00 98.19 70 VAL A O 1
ATOM 540 N N . GLU A 1 71 ? 1.629 17.484 14.251 1.00 98.62 71 GLU A N 1
ATOM 541 C CA . GLU A 1 71 ? 1.932 18.915 14.149 1.00 98.62 71 GLU A CA 1
ATOM 542 C C . GLU A 1 71 ? 0.851 19.676 13.366 1.00 98.62 71 GLU A C 1
ATOM 544 O O . GLU A 1 71 ? 0.319 20.668 13.863 1.00 98.62 71 GLU A O 1
ATOM 549 N N . ALA A 1 72 ? 0.448 19.174 12.193 1.00 98.38 72 ALA A N 1
ATOM 550 C CA . ALA A 1 72 ? -0.586 19.805 11.371 1.00 98.38 72 ALA A CA 1
ATOM 551 C C . ALA A 1 72 ? -1.947 19.901 12.088 1.00 98.38 72 ALA A C 1
ATOM 553 O O . ALA A 1 72 ? -2.667 20.889 11.928 1.00 98.38 72 ALA A O 1
ATOM 554 N N . VAL A 1 73 ? -2.299 18.897 12.900 1.00 98.38 73 VAL A N 1
ATOM 555 C CA . VAL A 1 73 ? -3.523 18.920 13.718 1.00 98.38 73 VAL A CA 1
ATOM 556 C C . VAL A 1 73 ? -3.394 19.917 14.866 1.00 98.38 73 VAL A C 1
ATOM 558 O O . VAL A 1 73 ? -4.300 20.718 15.089 1.00 98.38 73 VAL A O 1
ATOM 561 N N . MET A 1 74 ? -2.271 19.900 15.588 1.00 98.44 74 MET A N 1
ATOM 562 C CA . MET A 1 74 ? -2.034 20.795 16.725 1.00 98.44 74 MET A CA 1
ATOM 563 C C . MET A 1 74 ? -2.005 22.271 16.316 1.00 98.44 74 MET A C 1
ATOM 565 O O . MET A 1 74 ? -2.481 23.119 17.068 1.00 98.44 74 MET A O 1
ATOM 569 N N . ASN A 1 75 ? -1.505 22.569 15.117 1.00 98.31 75 ASN A N 1
ATOM 570 C CA . ASN A 1 75 ? -1.489 23.917 14.551 1.00 98.31 75 ASN A CA 1
ATOM 571 C C . ASN A 1 75 ? -2.846 24.343 13.957 1.00 98.31 75 ASN A C 1
ATOM 573 O O . ASN A 1 75 ? -2.994 25.485 13.526 1.00 98.31 75 ASN A O 1
ATOM 577 N N . GLY A 1 76 ? -3.841 23.448 13.923 1.00 97.88 76 GLY A N 1
ATOM 578 C CA . GLY A 1 76 ? -5.163 23.719 13.357 1.00 97.88 76 GLY A CA 1
ATOM 579 C C . GLY A 1 76 ? -5.191 23.801 11.826 1.00 97.88 76 GLY A C 1
ATOM 580 O O . GLY A 1 76 ? -6.137 24.351 11.266 1.00 97.88 76 GLY A O 1
ATOM 581 N N . GLU A 1 77 ? -4.175 23.273 11.139 1.00 98.44 77 GLU A N 1
ATOM 582 C CA . GLU A 1 77 ? -4.069 23.305 9.674 1.00 98.44 77 GLU A CA 1
ATOM 583 C C . GLU A 1 77 ? -4.944 22.239 9.007 1.00 98.44 77 GLU A C 1
ATOM 585 O O . GLU A 1 77 ? -5.486 22.460 7.923 1.00 98.44 77 GLU A O 1
ATOM 590 N N . LEU A 1 78 ? -5.061 21.070 9.643 1.00 98.00 78 LEU A N 1
ATOM 591 C CA . LEU A 1 78 ? -5.795 19.913 9.139 1.00 98.00 78 LEU A CA 1
ATOM 592 C C . LEU A 1 78 ? -6.601 19.253 10.262 1.00 98.00 78 LEU A C 1
ATOM 594 O O . LEU A 1 78 ? -6.180 19.224 11.416 1.00 98.00 78 LEU A O 1
ATOM 598 N N . SER A 1 79 ? -7.736 18.650 9.905 1.00 97.62 79 SER A N 1
ATOM 599 C CA . SER A 1 79 ? -8.396 17.665 10.775 1.00 97.62 79 SER A CA 1
ATOM 600 C C . SER A 1 79 ? -7.535 16.408 10.940 1.00 97.62 79 SER A C 1
ATOM 602 O O . SER A 1 79 ? -6.633 16.146 10.138 1.00 97.62 79 SER A O 1
ATOM 604 N N . VAL A 1 80 ? -7.845 15.595 11.954 1.00 96.00 80 VAL A N 1
ATOM 605 C CA . VAL A 1 80 ? -7.159 14.318 12.210 1.00 96.00 80 VAL A CA 1
ATOM 606 C C . VAL A 1 80 ? -7.213 13.414 10.978 1.00 96.00 80 VAL A C 1
ATOM 608 O O . VAL A 1 80 ? -6.193 12.868 10.560 1.00 96.00 80 VAL A O 1
ATOM 611 N N . GLU A 1 81 ? -8.380 13.304 10.348 1.00 95.31 81 GLU A N 1
ATOM 612 C CA . GLU A 1 81 ? -8.610 12.454 9.182 1.00 95.31 81 GLU A CA 1
ATOM 613 C C . GLU A 1 81 ? -7.786 12.921 7.977 1.00 95.31 81 GLU A C 1
ATOM 615 O O . GLU A 1 81 ? -7.157 12.110 7.293 1.00 95.31 81 GLU A O 1
ATOM 620 N N . GLN A 1 82 ? -7.745 14.235 7.737 1.00 96.12 82 GLN A N 1
ATOM 621 C CA . GLN A 1 82 ? -6.960 14.825 6.651 1.00 96.12 82 GLN A CA 1
ATOM 622 C C . GLN A 1 82 ? -5.456 14.668 6.886 1.00 96.12 82 GLN A C 1
ATOM 624 O O . GLN A 1 82 ? -4.725 14.330 5.954 1.00 96.12 82 GLN A O 1
ATOM 629 N N . ALA A 1 83 ? -4.983 14.898 8.112 1.00 97.12 83 ALA A N 1
ATOM 630 C CA . ALA A 1 83 ? -3.572 14.778 8.460 1.00 97.12 83 ALA A CA 1
ATOM 631 C C . ALA A 1 83 ? -3.082 13.328 8.335 1.00 97.12 83 ALA A C 1
ATOM 633 O O . ALA A 1 83 ? -2.038 13.078 7.730 1.00 97.12 83 ALA A O 1
ATOM 634 N N . GLN A 1 84 ? -3.871 12.372 8.827 1.00 95.25 84 GLN A N 1
ATOM 635 C CA . GLN A 1 84 ? -3.616 10.940 8.704 1.00 95.25 84 GLN A CA 1
ATOM 636 C C . GLN A 1 84 ? -3.521 10.515 7.229 1.00 95.25 84 GLN A C 1
ATOM 638 O O . GLN A 1 84 ? -2.519 9.929 6.814 1.00 95.25 84 GLN A O 1
ATOM 643 N N . ALA A 1 85 ? -4.518 10.866 6.410 1.00 94.25 85 ALA A N 1
ATOM 644 C CA . ALA A 1 85 ? -4.520 10.527 4.987 1.00 94.25 85 ALA A CA 1
ATOM 645 C C . ALA A 1 85 ? -3.338 11.161 4.232 1.00 94.25 85 ALA A C 1
ATOM 647 O O . ALA A 1 85 ? -2.717 10.510 3.395 1.00 94.25 85 ALA A O 1
ATOM 648 N N . LYS A 1 86 ? -2.999 12.418 4.545 1.00 95.94 86 LYS A N 1
ATOM 649 C CA . LYS A 1 86 ? -1.942 13.171 3.859 1.00 95.94 86 LYS A CA 1
ATOM 650 C C . LYS A 1 86 ? -0.534 12.721 4.239 1.00 95.94 86 LYS A C 1
ATOM 652 O O . LYS A 1 86 ? 0.315 12.600 3.360 1.00 95.94 86 LYS A O 1
ATOM 657 N N . HIS A 1 87 ? -0.263 12.554 5.530 1.00 97.06 87 HIS A N 1
ATOM 658 C CA . HIS A 1 87 ? 1.094 12.336 6.024 1.00 97.06 87 HIS A CA 1
ATOM 659 C C . HIS A 1 87 ? 1.392 10.856 6.251 1.00 97.06 87 HIS A C 1
ATOM 661 O O . HIS A 1 87 ? 2.424 10.378 5.795 1.00 97.06 87 HIS A O 1
ATOM 667 N N . VAL A 1 88 ? 0.493 10.112 6.902 1.00 94.56 88 VAL A N 1
ATOM 668 C CA . VAL A 1 88 ? 0.695 8.677 7.176 1.00 94.56 88 VAL A CA 1
ATOM 669 C C . VAL A 1 88 ? 0.400 7.825 5.938 1.00 94.56 88 VAL A C 1
ATOM 671 O O . VAL A 1 88 ? 1.038 6.793 5.736 1.00 94.56 88 VAL A O 1
ATOM 674 N N . GLY A 1 89 ? -0.507 8.283 5.069 1.00 94.44 89 GLY A N 1
ATOM 675 C CA . GLY A 1 89 ? -0.773 7.660 3.769 1.00 94.44 89 GLY A CA 1
ATOM 676 C C . GLY A 1 89 ? -1.790 6.517 3.804 1.00 94.44 89 GLY A C 1
ATOM 677 O O . GLY A 1 89 ? -1.913 5.785 2.826 1.00 94.44 89 GLY A O 1
ATOM 678 N N . CYS A 1 90 ? -2.512 6.351 4.913 1.00 93.69 90 CYS A N 1
ATOM 679 C CA . CYS A 1 90 ? -3.662 5.457 5.010 1.00 93.69 90 CYS A CA 1
ATOM 680 C C . CYS A 1 90 ? -4.635 5.938 6.086 1.00 93.69 90 CYS A C 1
ATOM 682 O O . CYS A 1 90 ? -4.240 6.527 7.088 1.00 93.69 90 CYS A O 1
ATOM 684 N N . THR A 1 91 ? -5.914 5.653 5.908 1.00 92.38 91 THR A N 1
ATOM 685 C CA . THR A 1 91 ? -6.962 5.839 6.912 1.00 92.38 91 THR A CA 1
ATOM 686 C C . THR A 1 91 ? -6.940 4.716 7.952 1.00 92.38 91 THR A C 1
ATOM 688 O O . THR A 1 91 ? -6.405 3.629 7.717 1.00 92.38 91 THR A O 1
ATOM 691 N N . LEU A 1 92 ? -7.594 4.937 9.099 1.00 90.19 92 LEU A N 1
ATOM 692 C CA . LEU A 1 92 ? -7.798 3.880 10.097 1.00 90.19 92 LEU A CA 1
ATOM 693 C C . LEU A 1 92 ? -8.534 2.669 9.498 1.00 90.19 92 LEU A C 1
ATOM 695 O O . LEU A 1 92 ? -8.175 1.526 9.782 1.00 90.19 92 LEU A O 1
ATOM 699 N N . LYS A 1 93 ? -9.528 2.918 8.632 1.00 91.69 93 LYS A N 1
ATOM 700 C CA . LYS A 1 93 ? -10.272 1.860 7.941 1.00 91.69 93 LYS A CA 1
ATOM 701 C C . LYS A 1 93 ? -9.348 1.018 7.064 1.00 91.69 93 LYS A C 1
ATOM 703 O O . LYS A 1 93 ? -9.386 -0.201 7.164 1.00 91.69 93 LYS A O 1
ATOM 708 N N . GLU A 1 94 ? -8.484 1.637 6.264 1.00 93.88 94 GLU A N 1
ATOM 709 C CA . GLU A 1 94 ? -7.521 0.917 5.416 1.00 93.88 94 GLU A CA 1
ATOM 710 C C . GLU A 1 94 ? -6.503 0.121 6.242 1.00 93.88 94 GLU A C 1
ATOM 712 O O . GLU A 1 94 ? -6.209 -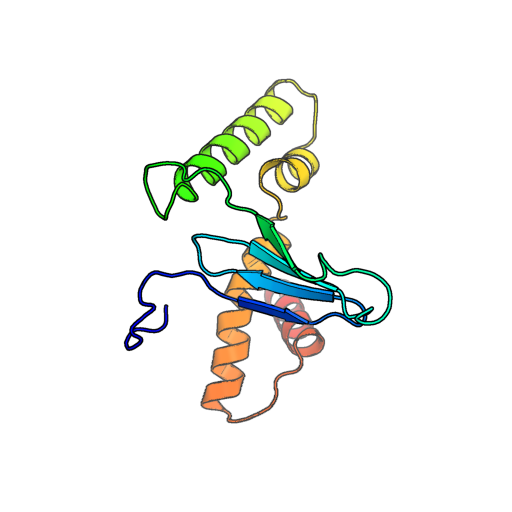1.033 5.919 1.00 93.88 94 GLU A O 1
ATOM 717 N N . ALA A 1 95 ? -6.009 0.694 7.345 1.00 92.75 95 ALA A N 1
ATOM 718 C CA . ALA A 1 95 ? -5.117 -0.011 8.263 1.00 92.75 95 ALA A CA 1
ATOM 719 C C . ALA A 1 95 ? -5.793 -1.266 8.841 1.00 92.75 95 ALA A C 1
ATOM 721 O O . ALA A 1 95 ? -5.199 -2.348 8.843 1.00 92.75 95 ALA A O 1
ATOM 722 N N . PHE A 1 96 ? -7.054 -1.156 9.261 1.00 93.88 96 PHE A N 1
ATOM 723 C CA . PHE A 1 96 ? -7.827 -2.288 9.766 1.00 93.88 96 PHE A CA 1
ATOM 724 C C . PHE A 1 96 ? -8.153 -3.314 8.665 1.00 93.88 96 PHE A C 1
ATOM 726 O O . PHE A 1 96 ? -7.935 -4.509 8.864 1.00 93.88 96 PHE A O 1
ATOM 733 N N . MET A 1 97 ? -8.558 -2.868 7.470 1.00 95.31 97 MET A N 1
ATOM 734 C CA . MET A 1 97 ? -8.791 -3.731 6.302 1.00 95.31 97 MET A CA 1
ATOM 735 C C . MET A 1 97 ? -7.552 -4.564 5.947 1.00 95.31 97 MET A C 1
ATOM 737 O O . MET A 1 97 ? -7.680 -5.750 5.645 1.00 95.31 97 MET A O 1
ATOM 741 N N . SER A 1 98 ? -6.348 -3.986 6.037 1.00 93.38 98 SER A N 1
ATOM 742 C CA . SER A 1 98 ? -5.102 -4.717 5.762 1.00 93.38 98 SER A CA 1
ATOM 743 C C . SER A 1 98 ? -4.872 -5.901 6.713 1.00 93.38 98 SER A C 1
ATOM 745 O O . SER A 1 98 ? -4.352 -6.933 6.292 1.00 93.38 98 SER A O 1
ATOM 747 N N . HIS A 1 99 ? -5.318 -5.793 7.969 1.00 94.25 99 HIS A N 1
ATOM 748 C CA . HIS A 1 99 ? -5.259 -6.881 8.948 1.00 94.25 99 HIS A CA 1
ATOM 749 C C . HIS A 1 99 ? -6.407 -7.873 8.754 1.00 94.25 99 HIS A C 1
ATOM 751 O O . H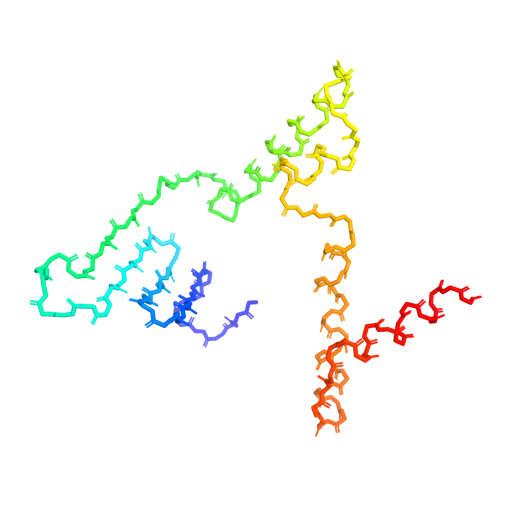IS A 1 99 ? -6.201 -9.082 8.833 1.00 94.25 99 HIS A O 1
ATOM 757 N N . ALA A 1 100 ? -7.605 -7.378 8.441 1.00 95.75 100 ALA A N 1
ATOM 758 C CA . ALA A 1 100 ? -8.769 -8.209 8.166 1.00 95.75 100 ALA A CA 1
ATOM 759 C C . ALA A 1 100 ? -8.548 -9.160 6.975 1.00 95.75 100 ALA A C 1
ATOM 761 O O . ALA A 1 100 ? -8.977 -10.312 7.017 1.00 95.75 100 ALA A O 1
ATOM 762 N N . MET A 1 101 ? -7.784 -8.723 5.968 1.00 96.75 101 MET A N 1
ATOM 763 C CA . MET A 1 101 ? -7.349 -9.551 4.838 1.00 96.75 101 MET A CA 1
ATOM 764 C C . MET A 1 101 ? -6.667 -10.858 5.273 1.00 96.75 101 MET A C 1
ATOM 766 O O . MET A 1 101 ? -6.823 -11.879 4.608 1.00 96.75 101 MET A O 1
ATOM 770 N N . VAL A 1 102 ? -5.944 -10.868 6.400 1.00 96.19 102 VAL A N 1
ATOM 771 C CA . VAL A 1 102 ? -5.297 -12.087 6.919 1.00 96.19 102 VAL A CA 1
ATOM 772 C C . VAL A 1 102 ? -6.336 -13.134 7.325 1.00 96.19 102 VAL A C 1
ATOM 774 O O . VAL A 1 102 ? -6.135 -14.318 7.068 1.00 96.19 102 VAL A O 1
ATOM 777 N N . PHE A 1 103 ? -7.465 -12.715 7.899 1.00 96.50 103 PHE A N 1
ATOM 778 C CA . PHE A 1 103 ? -8.549 -13.623 8.278 1.00 96.50 103 PHE A CA 1
ATOM 779 C C . PHE A 1 103 ? -9.322 -14.132 7.062 1.00 96.50 103 PHE A C 1
ATOM 781 O O . PHE A 1 103 ? -9.621 -15.321 6.995 1.00 96.50 103 PHE A O 1
ATOM 788 N N . ALA A 1 104 ? -9.575 -13.271 6.072 1.00 97.38 104 ALA A N 1
ATOM 789 C CA . ALA A 1 104 ? -10.165 -13.691 4.802 1.00 97.38 104 ALA A CA 1
ATOM 790 C C . ALA A 1 104 ? -9.276 -14.727 4.087 1.00 97.38 104 ALA A C 1
ATOM 792 O O . ALA A 1 104 ? -9.758 -15.752 3.603 1.00 97.38 104 ALA A O 1
ATOM 793 N N . ALA A 1 105 ? -7.958 -14.500 4.071 1.00 97.25 105 ALA A N 1
ATOM 794 C CA . ALA A 1 105 ? -6.990 -15.440 3.514 1.00 97.25 105 ALA A CA 1
ATOM 795 C C . ALA A 1 105 ? -6.930 -16.759 4.303 1.00 97.25 105 ALA A C 1
ATOM 797 O O . ALA A 1 105 ? -6.796 -17.827 3.704 1.00 97.25 105 ALA A O 1
ATOM 798 N N . GLU A 1 106 ? -7.044 -16.703 5.631 1.00 98.00 106 GLU A N 1
ATOM 799 C CA . GLU A 1 106 ? -7.078 -17.896 6.478 1.00 98.00 106 GLU A CA 1
ATOM 800 C C . GLU A 1 106 ? -8.347 -18.726 6.249 1.00 98.00 106 GLU A C 1
ATOM 802 O O . GLU A 1 106 ? -8.256 -19.944 6.102 1.00 98.00 106 GLU A O 1
ATOM 807 N N . GLU A 1 107 ? -9.512 -18.087 6.121 1.00 97.62 107 GLU A N 1
ATOM 808 C CA . GLU A 1 107 ? -10.761 -18.754 5.737 1.00 97.62 107 GLU A CA 1
ATOM 809 C C . GLU A 1 107 ? -10.619 -19.435 4.368 1.00 97.62 107 GLU A C 1
ATOM 811 O O . GLU A 1 107 ? -10.926 -20.620 4.223 1.00 97.62 107 GLU A O 1
ATOM 816 N N . ALA A 1 108 ? -10.061 -18.726 3.380 1.00 98.31 108 ALA A N 1
ATOM 817 C CA . ALA A 1 108 ? -9.794 -19.277 2.053 1.00 98.31 108 ALA A CA 1
ATOM 818 C C . ALA A 1 108 ? -8.877 -20.514 2.118 1.00 98.31 108 ALA A C 1
ATOM 820 O O . ALA A 1 108 ? -9.118 -21.514 1.436 1.00 98.31 108 ALA A O 1
ATOM 821 N N . ARG A 1 109 ? -7.840 -20.474 2.967 1.00 98.12 109 ARG A N 1
ATOM 822 C CA . ARG A 1 109 ? -6.871 -21.564 3.156 1.00 98.12 109 ARG A CA 1
ATOM 823 C C . ARG A 1 109 ? -7.490 -22.783 3.839 1.00 98.12 109 ARG A C 1
ATOM 825 O O . ARG A 1 109 ? -7.256 -23.906 3.389 1.00 98.12 109 ARG A O 1
ATOM 832 N N . VAL A 1 110 ? -8.225 -22.578 4.932 1.00 98.38 110 VAL A N 1
ATOM 833 C CA . VAL A 1 110 ? -8.820 -23.654 5.742 1.00 98.38 110 VAL A CA 1
ATOM 834 C C . VAL A 1 110 ? -9.953 -24.335 4.986 1.00 98.38 110 VAL A C 1
ATOM 836 O O . VAL A 1 110 ? -9.986 -25.562 4.910 1.00 98.38 110 VAL A O 1
ATOM 839 N N . GLU A 1 111 ? -10.838 -23.553 4.373 1.00 98.12 111 GLU A N 1
ATOM 840 C CA . GLU A 1 111 ? -12.001 -24.073 3.650 1.00 98.12 111 GLU A CA 1
ATOM 841 C C . GLU A 1 111 ? -11.692 -24.443 2.196 1.00 98.12 111 GLU A C 1
ATOM 843 O O . GLU A 1 111 ? -12.528 -25.038 1.519 1.00 98.12 111 GLU A O 1
ATOM 848 N N . ARG A 1 112 ? -10.481 -24.130 1.716 1.00 98.00 112 ARG A N 1
ATOM 849 C CA . ARG A 1 112 ? -10.020 -24.396 0.343 1.00 98.00 112 ARG A CA 1
ATOM 850 C C . ARG A 1 112 ? -10.965 -23.815 -0.710 1.00 98.00 112 ARG A C 1
ATOM 852 O O . ARG A 1 112 ? -11.269 -24.465 -1.711 1.00 98.00 112 ARG A O 1
ATOM 859 N N . LYS A 1 113 ? -11.421 -22.584 -0.483 1.00 97.81 113 LYS A N 1
ATOM 860 C CA . LYS A 1 113 ? -12.369 -21.877 -1.351 1.00 97.81 113 LYS A CA 1
ATOM 861 C C . LYS A 1 113 ? -11.816 -20.533 -1.808 1.00 97.81 113 LYS A C 1
ATOM 863 O O . LYS A 1 113 ? -10.900 -19.981 -1.202 1.00 97.81 113 LYS A O 1
ATOM 868 N N . ILE A 1 114 ? -12.418 -19.993 -2.862 1.00 98.00 114 ILE A N 1
ATOM 869 C CA . ILE A 1 114 ? -12.241 -18.587 -3.225 1.00 98.00 114 ILE A CA 1
ATOM 870 C C . ILE A 1 114 ? -13.130 -17.758 -2.295 1.00 98.00 114 ILE A C 1
ATOM 872 O O . ILE A 1 114 ? -14.316 -18.051 -2.146 1.00 98.00 114 ILE A O 1
ATOM 876 N N . VAL A 1 115 ? -12.542 -16.741 -1.672 1.00 98.00 115 VAL A N 1
ATOM 877 C CA . VAL A 1 115 ? -13.255 -15.743 -0.872 1.00 98.00 115 VAL A CA 1
ATOM 878 C C . VAL A 1 115 ? -13.352 -14.469 -1.701 1.00 98.00 115 VAL A C 1
ATOM 880 O O . VAL A 1 115 ? -12.326 -13.934 -2.123 1.00 98.00 115 VAL A O 1
ATOM 883 N N . ASP A 1 116 ? -14.575 -14.001 -1.945 1.00 98.12 116 ASP A N 1
ATOM 884 C CA . ASP A 1 116 ? -14.802 -12.667 -2.496 1.00 98.12 116 ASP A CA 1
ATOM 885 C C . ASP A 1 116 ? -14.579 -11.624 -1.396 1.00 98.12 116 ASP A C 1
ATOM 887 O O . ASP A 1 116 ? -15.151 -11.722 -0.308 1.00 98.12 116 ASP A O 1
ATOM 891 N N . TRP A 1 117 ? -13.702 -10.654 -1.657 1.00 97.12 117 TRP A N 1
ATOM 892 C CA . TRP A 1 117 ? -13.295 -9.683 -0.645 1.00 97.12 117 TRP A CA 1
ATOM 893 C C . TRP A 1 117 ? -14.431 -8.736 -0.261 1.00 97.12 117 TRP A C 1
ATOM 895 O O . TRP A 1 117 ? -14.603 -8.447 0.921 1.00 97.12 117 TRP A O 1
ATOM 905 N N . GLN A 1 118 ? -15.201 -8.256 -1.235 1.00 96.81 118 GLN A N 1
ATOM 906 C CA . GLN A 1 118 ? -16.280 -7.302 -1.014 1.00 96.81 118 GLN A CA 1
ATOM 907 C C . GLN A 1 118 ? -17.380 -7.933 -0.158 1.00 96.81 118 GLN A C 1
ATOM 909 O O . GLN A 1 118 ? -17.789 -7.341 0.842 1.00 96.81 118 GLN A O 1
ATOM 914 N N . ASP A 1 119 ? -17.787 -9.157 -0.494 1.00 97.44 119 ASP A N 1
ATOM 915 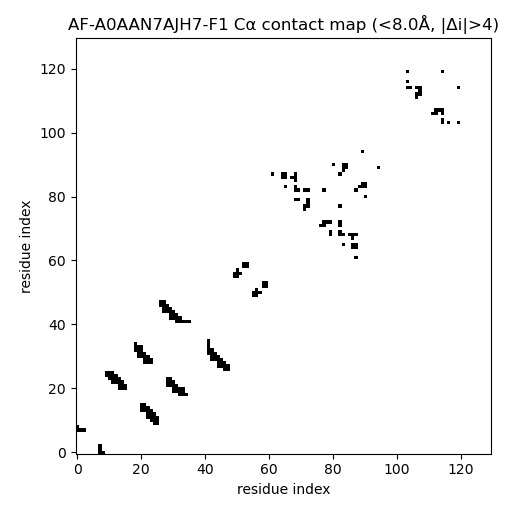C CA . ASP A 1 119 ? -18.797 -9.899 0.261 1.00 97.44 119 ASP A CA 1
ATOM 916 C C . ASP A 1 119 ? -18.308 -10.266 1.667 1.00 97.44 119 ASP A C 1
ATOM 918 O O . ASP A 1 119 ? -19.059 -10.176 2.642 1.00 97.44 119 ASP A O 1
ATOM 922 N N . TRP A 1 120 ? -17.052 -10.704 1.792 1.00 97.50 120 TRP A N 1
ATOM 923 C CA . TRP A 1 120 ? -16.467 -11.065 3.084 1.00 97.50 120 TRP A CA 1
ATOM 924 C C . TRP A 1 120 ? -16.355 -9.846 4.005 1.00 97.50 120 TRP A C 1
ATOM 926 O O . TRP A 1 120 ? -16.711 -9.918 5.183 1.00 97.50 120 TRP A O 1
ATOM 936 N N . TRP A 1 121 ? -15.919 -8.710 3.456 1.00 96.75 121 TRP A N 1
ATOM 937 C CA . TRP A 1 121 ? -15.792 -7.451 4.182 1.00 96.75 121 TRP A CA 1
ATOM 938 C C . TRP A 1 121 ? -17.146 -6.924 4.666 1.00 96.75 121 TRP A C 1
ATOM 940 O O . TRP A 1 121 ? -17.272 -6.574 5.839 1.00 96.75 121 TRP A O 1
ATOM 950 N N . ALA A 1 122 ? -18.172 -6.933 3.809 1.00 96.19 122 ALA A N 1
ATOM 951 C CA . ALA A 1 122 ? -19.519 -6.494 4.178 1.00 96.19 122 ALA A CA 1
ATOM 952 C C . ALA A 1 122 ? -20.089 -7.309 5.354 1.00 96.19 122 ALA A C 1
ATOM 954 O O . ALA A 1 122 ? -20.592 -6.742 6.321 1.00 96.19 122 ALA A O 1
ATOM 955 N N . LYS A 1 123 ? -19.916 -8.638 5.335 1.00 96.00 123 LYS A N 1
ATOM 956 C CA . LYS A 1 123 ? -20.329 -9.519 6.444 1.00 96.00 123 LYS A CA 1
ATOM 957 C C . LYS A 1 123 ? -19.577 -9.231 7.741 1.00 96.00 123 LYS A C 1
ATOM 959 O O . LYS A 1 123 ? -20.142 -9.373 8.823 1.00 96.00 123 LYS A O 1
ATOM 964 N N . LEU A 1 124 ? -18.294 -8.873 7.661 1.00 94.75 124 LEU A N 1
ATOM 965 C CA . LEU A 1 124 ? -17.533 -8.468 8.841 1.00 94.75 124 LEU A CA 1
ATOM 966 C C . LEU A 1 124 ? -18.072 -7.150 9.412 1.00 94.75 124 LEU A C 1
ATOM 968 O O . LEU A 1 124 ? -18.259 -7.064 10.622 1.00 94.75 124 LEU A O 1
ATOM 972 N N . GLU A 1 125 ? -18.341 -6.153 8.565 1.00 93.69 125 GLU A N 1
ATOM 973 C CA . GLU A 1 125 ? -18.925 -4.875 8.993 1.00 93.69 125 GLU A CA 1
ATOM 974 C C . GLU A 1 125 ? -20.287 -5.081 9.670 1.00 93.69 125 GLU A C 1
ATOM 976 O O . GLU A 1 125 ? -20.496 -4.567 10.766 1.00 93.69 125 GLU A O 1
ATOM 981 N N . GLU A 1 126 ? -21.173 -5.900 9.094 1.00 94.00 126 GLU A N 1
ATOM 982 C CA . GLU A 1 126 ? -22.463 -6.253 9.708 1.00 94.00 126 GLU A CA 1
AT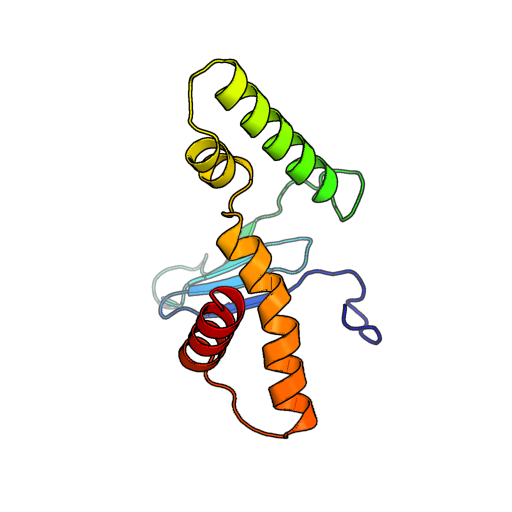OM 983 C C . GLU A 1 126 ? -22.291 -6.859 11.105 1.00 94.00 126 GLU A C 1
ATOM 985 O O . GLU A 1 126 ? -22.993 -6.478 12.036 1.00 94.00 126 GLU A O 1
ATOM 990 N N . ARG A 1 127 ? -21.321 -7.761 11.285 1.00 91.31 127 ARG A N 1
ATOM 991 C CA . ARG A 1 127 ? -21.045 -8.400 12.582 1.00 91.31 127 ARG A CA 1
ATOM 992 C C . ARG A 1 127 ? -20.471 -7.455 13.634 1.00 91.31 127 ARG A C 1
ATOM 994 O O . ARG A 1 127 ? -20.577 -7.769 14.811 1.00 91.31 127 ARG A O 1
ATOM 1001 N N . LEU A 1 128 ? -19.810 -6.373 13.229 1.00 87.25 128 LEU A N 1
ATOM 1002 C CA . LEU A 1 128 ? -19.230 -5.381 14.143 1.00 87.25 128 LEU A CA 1
ATOM 1003 C C . LEU A 1 128 ? -20.242 -4.306 14.570 1.00 87.25 128 LEU A C 1
ATOM 1005 O O . LEU A 1 128 ? -19.980 -3.577 15.523 1.00 87.25 128 LEU A O 1
ATOM 1009 N N . LEU A 1 129 ? -21.362 -4.185 13.853 1.00 77.50 129 LEU A N 1
ATOM 1010 C CA . LEU A 1 129 ? -22.441 -3.230 14.131 1.00 77.50 129 LEU A CA 1
ATOM 1011 C C . LEU A 1 129 ? -23.553 -3.806 15.026 1.00 77.50 129 LEU A C 1
ATOM 1013 O O . LEU A 1 129 ? -24.469 -3.068 15.396 1.00 77.50 129 LEU A O 1
ATOM 1017 N N . VAL A 1 130 ? -23.476 -5.099 15.355 1.00 54.75 130 VAL A N 1
ATOM 1018 C CA . VAL A 1 130 ? -24.381 -5.832 16.258 1.00 54.75 130 VAL A CA 1
ATOM 1019 C C . VAL A 1 130 ? -23.688 -6.056 17.595 1.00 54.75 130 VAL A C 1
ATOM 1021 O O . VAL A 1 130 ? -24.367 -5.884 18.631 1.00 54.75 130 VAL A O 1
#

Radius of gyration: 19.85 Å; Cα contacts (8 Å, |Δi|>4): 121; chains: 1; bounding box: 44×48×48 Å

Nearest PDB structures (foldseek):
  2pqt-assembly1_A  TM=7.698E-01  e=2.029E+00  Homo sapiens
  5jul-assembly1_A  TM=5.778E-01  e=9.839E-01  Drosophila melanogaster
  3oba-assembly1_B  TM=6.489E-01  e=1.693E+00  Kluyveromyces lactis
  8tie-assembly1_g  TM=5.133E-01  e=2.915E+00  Saccharomyces cerevisiae
  7n84-assembly1_r  TM=4.868E-01  e=2.915E+00  Saccharomyces cerevisiae

Sequence (130 aa):
MAAFTEAQFKRRGKISGTRVEIQYD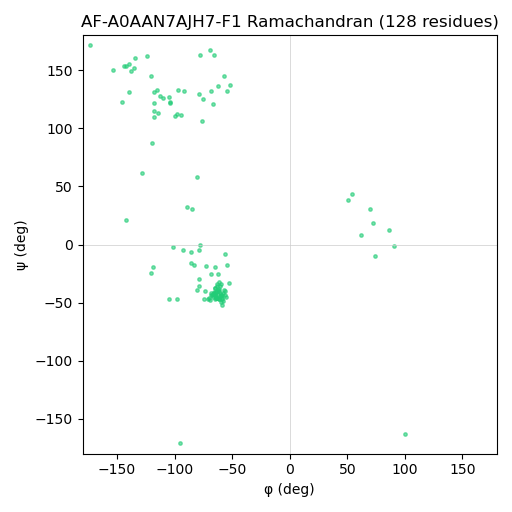SSEIRVYTFDKFRDPDAVKVFTPPKAGGGHGGGDGGLMENFSRAVEAVMNGELSVEQAQAKHVGCTLKEAFMSHAMVFAAEEARVERKIVDWQDWWAKLEERLLV